Protein AF-W5N1C6-F1 (afdb_monomer_lite)

Secondary structure (DSSP, 8-state):
--GGGGS-HHHHHHHHHHHHHHHHT-S-THHHHHHHHHTTSS-TTHHHHHHT-SSHHHHHHHHHHHHHHH-GGGHHHHHHHHTSHHHHHH-HHHHHHHHHHHHTTSPP-------------------------------------------------

pLDDT: mean 75.86, std 24.25, range [32.16, 97.06]

Foldseek 3Di:
DPPLVVDDLVLLLVLLVVCLLVQLVFPCCLVLVVLCCVLVLADPCLSVQLVPDPRNSVSSSVRSVCSCVPPSVSSSVSLVSCPPPVNCVRTVSSVVSVCVSNVVPDDDPPPDDDDDDDDDDDDDDDDDDDDDDDDDDDDDDDDDDDDDDDDDDDDDD

InterPro domains:
  IPR004865 HSR domain [PF03172] (9-100)
  IPR043563 Nuclear body protein Sp110/Sp140/Sp140L-like [PTHR46386] (3-139)

Sequence (157 aa):
MDTLSQRSEQELRSFFRRKRTELSCLREPERLLNQLRDLDVIAEDQPEKVIQAKNKERALYQLLQQLEEKTPHKIRDFWECAFKEHILEIYPEVKSLKEELFASTAPAPRKLPETEEKVEEFKSKEQPGPSIKMKAPQKEKKNPRKQAGGTVHQISP

Organism: Lepisosteus oculatus (NCBI:txid7918)

Structure (mmCIF, N/CA/C/O backbone):
data_AF-W5N1C6-F1
#
_entry.id   AF-W5N1C6-F1
#
loop_
_atom_site.group_PDB
_atom_site.id
_atom_site.type_symbol
_atom_site.label_atom_id
_atom_site.label_alt_id
_atom_site.label_comp_id
_atom_site.label_asym_id
_atom_site.label_entity_id
_atom_site.label_seq_id
_atom_site.pdbx_PDB_ins_code
_atom_site.Cartn_x
_atom_site.Cartn_y
_atom_site.Cartn_z
_atom_site.occupancy
_atom_site.B_iso_or_equiv
_atom_site.auth_seq_id
_atom_site.auth_comp_id
_atom_site.auth_asym_id
_atom_site.auth_atom_id
_atom_site.pdbx_PDB_model_num
ATOM 1 N N . MET A 1 1 ? 4.426 -11.726 -17.097 1.00 44.12 1 MET A N 1
ATOM 2 C CA . MET A 1 1 ? 5.721 -11.490 -16.431 1.00 44.12 1 MET A CA 1
ATOM 3 C C . MET A 1 1 ? 5.482 -10.515 -15.305 1.00 44.12 1 MET A C 1
ATOM 5 O O . MET A 1 1 ? 4.956 -9.437 -15.564 1.00 44.12 1 MET A O 1
ATOM 9 N N . ASP A 1 2 ? 5.828 -10.905 -14.088 1.00 65.50 2 ASP A N 1
ATOM 10 C CA . ASP A 1 2 ? 5.726 -10.075 -12.893 1.00 65.50 2 ASP A CA 1
ATOM 11 C C . ASP A 1 2 ? 6.728 -8.922 -12.991 1.00 65.50 2 ASP A C 1
ATOM 13 O O . ASP A 1 2 ? 7.912 -9.050 -12.685 1.00 65.50 2 ASP A O 1
ATOM 17 N N . THR A 1 3 ? 6.270 -7.775 -13.500 1.00 80.12 3 THR A N 1
ATOM 18 C CA . THR A 1 3 ? 7.131 -6.603 -13.721 1.00 80.12 3 THR A CA 1
ATOM 19 C C . THR A 1 3 ? 7.744 -6.102 -12.413 1.00 80.12 3 THR A C 1
ATOM 21 O O . THR A 1 3 ? 8.849 -5.569 -12.414 1.00 80.12 3 THR A O 1
ATOM 24 N N . LEU A 1 4 ? 7.083 -6.345 -11.276 1.00 87.06 4 LEU A N 1
ATOM 25 C CA . LEU A 1 4 ? 7.575 -6.002 -9.941 1.00 87.06 4 LEU A CA 1
ATOM 26 C C . LEU A 1 4 ? 8.858 -6.740 -9.541 1.00 87.06 4 LEU A C 1
ATOM 28 O O . LEU A 1 4 ? 9.652 -6.176 -8.789 1.00 87.06 4 LEU A O 1
ATOM 32 N N . SER A 1 5 ? 9.126 -7.932 -10.086 1.00 85.31 5 SER A N 1
ATOM 33 C CA . SER A 1 5 ? 10.375 -8.665 -9.824 1.00 85.31 5 SER A CA 1
ATOM 34 C C . SER A 1 5 ? 11.617 -7.940 -10.358 1.00 85.31 5 SER A C 1
ATOM 36 O O . SER A 1 5 ? 12.729 -8.234 -9.929 1.00 85.31 5 SER A O 1
ATOM 38 N N . GLN A 1 6 ? 11.441 -6.968 -11.261 1.00 88.06 6 GLN A N 1
ATOM 39 C CA . GLN A 1 6 ? 12.522 -6.137 -11.802 1.00 88.06 6 GLN A CA 1
ATOM 40 C C . GLN A 1 6 ? 12.941 -5.002 -10.852 1.00 88.06 6 GLN A C 1
ATOM 42 O O . GLN A 1 6 ? 13.906 -4.299 -11.138 1.00 88.06 6 GLN A O 1
ATOM 47 N N . ARG A 1 7 ? 12.220 -4.792 -9.740 1.00 89.38 7 ARG A N 1
ATOM 48 C CA . ARG A 1 7 ? 12.484 -3.720 -8.772 1.00 89.38 7 ARG A CA 1
ATOM 49 C C . ARG A 1 7 ? 12.981 -4.276 -7.445 1.00 89.38 7 ARG A C 1
ATOM 51 O O . ARG A 1 7 ? 12.423 -5.229 -6.892 1.00 89.38 7 ARG A O 1
ATOM 58 N N . SER A 1 8 ? 14.013 -3.636 -6.902 1.00 92.38 8 SER A N 1
ATOM 59 C CA . SER A 1 8 ? 14.496 -3.939 -5.556 1.00 92.38 8 SER A CA 1
ATOM 60 C C . SER A 1 8 ? 13.493 -3.490 -4.489 1.00 92.38 8 SER A C 1
ATOM 62 O O . SER A 1 8 ? 12.747 -2.526 -4.669 1.00 92.38 8 SER A O 1
ATOM 64 N N . GLU A 1 9 ? 13.519 -4.148 -3.329 1.00 92.69 9 GLU A N 1
ATOM 65 C CA . GLU A 1 9 ? 12.710 -3.761 -2.163 1.00 92.69 9 GLU A CA 1
ATOM 66 C C . GLU A 1 9 ? 12.913 -2.287 -1.783 1.00 92.69 9 GLU A C 1
ATOM 68 O O . GLU A 1 9 ? 11.968 -1.566 -1.464 1.00 92.69 9 GLU A O 1
ATOM 73 N N . GLN A 1 10 ? 14.154 -1.799 -1.857 1.00 93.25 10 GLN A N 1
ATOM 74 C CA . GLN A 1 10 ? 14.476 -0.413 -1.529 1.00 93.25 10 GLN A CA 1
ATOM 75 C C . GLN A 1 10 ? 13.862 0.579 -2.524 1.00 93.25 10 GLN A C 1
ATOM 77 O O . GLN A 1 10 ? 13.373 1.633 -2.105 1.00 93.25 10 GLN A O 1
ATOM 82 N N . GLU A 1 11 ? 13.863 0.262 -3.821 1.00 93.25 11 GLU A N 1
ATOM 83 C CA . GLU A 1 11 ? 13.196 1.082 -4.837 1.00 93.25 11 GLU A CA 1
ATOM 84 C C . GLU A 1 11 ? 11.687 1.124 -4.607 1.00 93.25 11 GLU A C 1
ATOM 86 O O . GLU A 1 11 ? 11.108 2.211 -4.605 1.00 93.25 11 GLU A O 1
ATOM 91 N N . LEU A 1 12 ? 11.064 -0.030 -4.345 1.00 95.00 12 LEU A N 1
ATOM 92 C CA . LEU A 1 12 ? 9.626 -0.136 -4.083 1.00 95.00 12 LEU A CA 1
ATOM 93 C C . LEU A 1 12 ? 9.213 0.668 -2.848 1.00 95.00 12 LEU A C 1
ATOM 95 O O . LEU A 1 12 ? 8.233 1.413 -2.895 1.00 95.00 12 LEU A O 1
ATOM 99 N N . ARG A 1 13 ? 9.993 0.586 -1.765 1.00 95.56 13 ARG A N 1
ATOM 100 C CA . ARG A 1 13 ? 9.785 1.384 -0.546 1.00 95.56 13 ARG A CA 1
ATOM 101 C C . ARG A 1 13 ? 9.971 2.875 -0.791 1.00 95.56 13 ARG A C 1
ATOM 103 O O . ARG A 1 13 ? 9.142 3.682 -0.379 1.00 95.56 13 ARG A O 1
ATOM 110 N N . SER A 1 14 ? 11.031 3.253 -1.499 1.00 95.00 14 SER A N 1
ATOM 111 C CA . SER A 1 14 ? 11.305 4.660 -1.810 1.00 95.00 14 SER A CA 1
ATOM 112 C C . SER A 1 14 ? 10.231 5.257 -2.719 1.00 95.00 14 SER A C 1
ATOM 114 O O . SER A 1 14 ? 9.862 6.420 -2.562 1.00 95.00 14 SER A O 1
ATOM 116 N N . PHE A 1 15 ? 9.718 4.477 -3.671 1.00 95.75 15 PHE A N 1
ATOM 117 C CA . PHE A 1 15 ? 8.603 4.875 -4.521 1.00 95.75 15 PHE A CA 1
ATOM 118 C C . PHE A 1 15 ? 7.306 5.002 -3.717 1.00 95.75 15 PHE A C 1
ATOM 120 O O . PHE A 1 15 ? 6.663 6.045 -3.789 1.00 95.75 15 PHE A O 1
ATOM 127 N N . PHE A 1 16 ? 6.991 4.024 -2.864 1.00 96.62 16 PHE A N 1
ATOM 128 C CA . PHE A 1 16 ? 5.839 4.072 -1.958 1.00 96.62 16 PHE A CA 1
ATOM 129 C C . PHE A 1 16 ? 5.832 5.334 -1.103 1.00 96.62 16 PHE A C 1
ATOM 131 O O . PHE A 1 16 ? 4.851 6.074 -1.104 1.00 96.62 16 PHE A O 1
ATOM 138 N N . ARG A 1 17 ? 6.959 5.657 -0.462 1.00 95.62 17 ARG A N 1
ATOM 139 C CA . ARG A 1 17 ? 7.080 6.871 0.350 1.00 95.62 17 ARG A CA 1
ATOM 140 C C . ARG A 1 17 ? 6.821 8.143 -0.455 1.00 95.62 17 ARG A C 1
ATOM 142 O O . ARG A 1 17 ? 6.124 9.034 0.022 1.00 95.62 17 ARG A O 1
ATOM 149 N N . ARG A 1 18 ? 7.380 8.237 -1.669 1.00 95.50 18 ARG A N 1
ATOM 150 C CA . ARG A 1 18 ? 7.190 9.396 -2.563 1.00 95.50 18 ARG A CA 1
ATOM 151 C C . ARG A 1 18 ? 5.737 9.550 -3.005 1.00 95.50 18 ARG A C 1
ATOM 153 O O . ARG A 1 18 ? 5.260 10.671 -3.112 1.00 95.50 18 ARG A O 1
ATOM 160 N N . LYS A 1 19 ? 5.050 8.432 -3.238 1.00 95.69 19 LYS A N 1
ATOM 161 C CA . LYS A 1 19 ? 3.689 8.383 -3.783 1.00 95.69 19 LYS A CA 1
ATOM 162 C C . LYS A 1 19 ? 2.594 8.287 -2.729 1.00 95.69 19 LYS A C 1
ATOM 164 O O . LYS A 1 19 ? 1.418 8.278 -3.070 1.00 95.69 19 LYS A O 1
ATOM 169 N N . ARG A 1 20 ? 2.954 8.276 -1.446 1.00 94.62 20 ARG A N 1
ATOM 170 C CA . ARG A 1 20 ? 2.015 8.123 -0.331 1.00 94.62 20 ARG A CA 1
ATOM 171 C C . ARG A 1 20 ? 0.903 9.172 -0.323 1.00 94.62 20 ARG A C 1
ATOM 173 O O . ARG A 1 20 ? -0.242 8.829 -0.056 1.00 94.62 20 ARG A O 1
ATOM 180 N N . THR A 1 21 ? 1.223 10.429 -0.631 1.00 94.06 21 THR A N 1
ATOM 181 C CA . THR A 1 21 ? 0.216 11.499 -0.718 1.00 94.06 21 THR A CA 1
ATOM 182 C C . THR A 1 21 ? -0.747 11.260 -1.880 1.00 94.06 21 THR A C 1
ATOM 184 O O . THR A 1 21 ? -1.955 11.322 -1.686 1.00 94.06 21 THR A O 1
ATOM 187 N N . GLU A 1 22 ? -0.233 10.904 -3.059 1.00 94.88 22 GLU A N 1
ATOM 188 C CA . GLU A 1 22 ? -1.061 10.582 -4.232 1.00 94.88 22 GLU A CA 1
ATOM 189 C C . GLU A 1 22 ? -1.988 9.389 -3.942 1.00 94.88 22 GLU A C 1
ATOM 191 O O . GLU A 1 22 ? -3.185 9.456 -4.205 1.00 94.88 22 GLU A O 1
ATOM 196 N N . LEU A 1 23 ? -1.466 8.343 -3.291 1.00 95.00 23 LEU A N 1
ATOM 197 C CA . LEU A 1 23 ? -2.241 7.184 -2.837 1.00 95.00 23 LEU A CA 1
ATOM 198 C C . LEU A 1 23 ? -3.292 7.535 -1.773 1.00 95.00 23 LEU A C 1
ATOM 200 O O . LEU A 1 23 ? -4.307 6.855 -1.671 1.00 95.00 23 LEU A O 1
ATOM 204 N N . SER A 1 24 ? -3.075 8.572 -0.962 1.00 95.12 24 SER A N 1
ATOM 205 C CA . SER A 1 24 ? -4.055 8.971 0.053 1.00 95.12 24 SER A CA 1
ATOM 206 C C . SER A 1 24 ? -5.281 9.677 -0.527 1.00 95.12 24 SER A C 1
ATOM 208 O O . SER A 1 24 ? -6.355 9.610 0.066 1.00 95.12 24 SER A O 1
ATOM 210 N N . CYS A 1 25 ? -5.146 10.290 -1.705 1.00 93.50 25 CYS A N 1
ATOM 211 C CA . CYS A 1 25 ? -6.213 11.036 -2.375 1.00 93.50 25 CYS A CA 1
ATOM 212 C C . CYS A 1 25 ? -7.172 10.153 -3.198 1.00 93.50 25 CYS A C 1
ATOM 214 O O . CYS A 1 25 ? -8.017 10.685 -3.920 1.00 93.50 25 CYS A O 1
ATOM 216 N N . LEU A 1 26 ? -7.059 8.821 -3.110 1.00 93.00 26 LEU A N 1
ATOM 217 C CA . LEU A 1 26 ? -7.954 7.890 -3.801 1.00 93.00 26 LEU A CA 1
ATOM 218 C C . LEU A 1 26 ? -9.414 8.170 -3.426 1.00 93.00 26 LEU A C 1
ATOM 220 O O . LEU A 1 26 ? -9.780 8.153 -2.250 1.00 93.00 26 LEU A O 1
ATOM 224 N N . ARG A 1 27 ? -10.257 8.417 -4.439 1.00 85.31 27 ARG A N 1
ATOM 225 C CA . ARG A 1 27 ? -11.641 8.884 -4.244 1.00 85.31 27 ARG A CA 1
ATOM 226 C C . ARG A 1 27 ? -12.539 7.847 -3.549 1.00 85.31 27 ARG A C 1
ATOM 228 O O . ARG A 1 27 ? -13.499 8.241 -2.894 1.00 85.31 27 ARG A O 1
ATOM 235 N N . GLU A 1 28 ? -12.188 6.564 -3.620 1.00 89.25 28 GLU A N 1
ATOM 236 C CA . GLU A 1 28 ? -12.886 5.444 -2.969 1.00 89.25 28 GLU A CA 1
ATOM 237 C C . GLU A 1 28 ? -11.884 4.325 -2.631 1.00 89.25 28 GLU A C 1
ATOM 239 O O . GLU A 1 28 ? -11.733 3.389 -3.412 1.00 89.25 28 GLU A O 1
ATOM 244 N N . PRO A 1 29 ? -11.127 4.389 -1.522 1.00 92.81 29 PRO A N 1
ATOM 245 C CA . PRO A 1 29 ? -10.052 3.432 -1.250 1.00 92.81 29 PRO A CA 1
ATOM 246 C C . PRO A 1 29 ? -10.540 2.046 -0.799 1.00 92.81 29 PRO A C 1
ATOM 248 O O . PRO A 1 29 ? -9.725 1.154 -0.580 1.00 92.81 29 PRO A O 1
ATOM 251 N N . GLU A 1 30 ? -11.849 1.840 -0.647 1.00 93.88 30 GLU A N 1
ATOM 252 C CA . GLU A 1 30 ? -12.449 0.658 -0.025 1.00 93.88 30 GLU A CA 1
ATOM 253 C C . GLU A 1 30 ? -12.049 -0.648 -0.710 1.00 93.88 30 GLU A C 1
ATOM 255 O O . GLU A 1 30 ? -11.703 -1.616 -0.035 1.00 93.88 30 GLU A O 1
ATOM 260 N N . ARG A 1 31 ? -12.058 -0.691 -2.048 1.00 93.62 31 ARG A N 1
ATOM 261 C CA . ARG A 1 31 ? -11.716 -1.921 -2.781 1.00 93.62 31 ARG A CA 1
ATOM 262 C C . ARG A 1 31 ? -10.239 -2.260 -2.636 1.00 93.62 31 ARG A C 1
ATOM 264 O O . ARG A 1 31 ? -9.911 -3.420 -2.406 1.00 93.62 31 ARG A O 1
ATOM 271 N N . LEU A 1 32 ? -9.367 -1.252 -2.711 1.00 94.94 32 LEU A N 1
ATOM 272 C CA . LEU A 1 32 ? -7.940 -1.437 -2.467 1.00 94.94 32 LEU A CA 1
ATOM 273 C C . LEU A 1 32 ? -7.691 -1.917 -1.030 1.00 94.94 32 LEU A C 1
ATOM 275 O O . LEU A 1 32 ? -6.972 -2.888 -0.833 1.00 94.94 32 LEU A O 1
ATOM 279 N N . LEU A 1 33 ? -8.317 -1.286 -0.033 1.00 96.06 33 LEU A N 1
ATOM 280 C CA . LEU A 1 33 ? -8.161 -1.648 1.379 1.00 96.06 33 LEU A CA 1
ATOM 281 C C . LEU A 1 33 ? -8.659 -3.061 1.681 1.00 96.06 33 LEU A C 1
ATOM 283 O O . LEU A 1 33 ? -7.9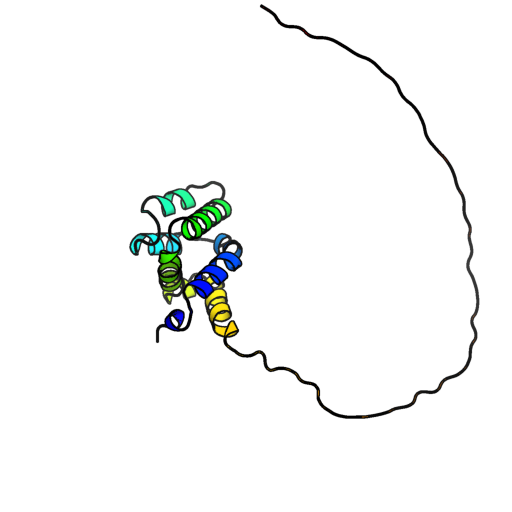60 -3.818 2.348 1.00 96.06 33 LEU A O 1
ATOM 287 N N . ASN A 1 34 ? -9.827 -3.437 1.163 1.00 94.69 34 ASN A N 1
ATOM 288 C CA . ASN A 1 34 ? -10.351 -4.789 1.334 1.00 94.69 34 ASN A CA 1
ATOM 289 C C . ASN A 1 34 ? -9.407 -5.822 0.720 1.00 94.69 34 ASN A C 1
ATOM 291 O O . ASN A 1 34 ? -9.118 -6.827 1.351 1.00 94.69 34 ASN A O 1
ATOM 295 N N . GLN A 1 35 ? -8.838 -5.542 -0.451 1.00 94.19 35 GLN A N 1
ATOM 296 C CA . GLN A 1 35 ? -7.885 -6.463 -1.055 1.00 94.19 35 GLN A CA 1
ATOM 297 C C . GLN A 1 35 ? -6.560 -6.549 -0.288 1.00 94.19 35 GLN A C 1
ATOM 299 O O . GLN A 1 35 ? -5.988 -7.630 -0.173 1.00 94.19 35 GLN A O 1
ATOM 304 N N . LEU A 1 36 ? -6.066 -5.429 0.247 1.00 95.50 36 LEU A N 1
ATOM 305 C CA . LEU A 1 36 ? -4.880 -5.427 1.106 1.00 95.50 36 LEU A CA 1
ATOM 306 C C . LEU A 1 36 ? -5.123 -6.240 2.381 1.00 95.50 36 LEU A C 1
ATOM 308 O O . LEU A 1 36 ? -4.217 -6.925 2.848 1.00 95.50 36 LEU A O 1
ATOM 312 N N . ARG A 1 37 ? -6.338 -6.185 2.931 1.00 95.75 37 ARG A N 1
ATOM 313 C CA . ARG A 1 37 ? -6.754 -7.026 4.055 1.00 95.75 37 ARG A CA 1
ATOM 314 C C . ARG A 1 37 ? -6.802 -8.501 3.659 1.00 95.75 37 ARG A C 1
ATOM 316 O O . ARG A 1 37 ? -6.224 -9.320 4.356 1.00 95.75 37 ARG A O 1
ATOM 323 N N . ASP A 1 38 ? -7.449 -8.831 2.544 1.00 94.75 38 ASP A N 1
ATOM 324 C CA . ASP A 1 38 ? -7.642 -10.219 2.094 1.00 94.75 38 ASP A CA 1
ATOM 325 C C . ASP A 1 38 ? -6.315 -10.937 1.758 1.00 94.75 38 ASP A C 1
ATOM 327 O O . ASP A 1 38 ? -6.285 -12.157 1.630 1.00 94.75 38 ASP A O 1
ATOM 331 N N . LEU A 1 39 ? -5.220 -10.183 1.604 1.00 91.62 39 LEU A N 1
ATOM 332 C CA . LEU A 1 39 ? -3.860 -10.681 1.368 1.00 91.62 39 LEU A CA 1
ATOM 333 C C . LEU A 1 39 ? -2.928 -10.505 2.584 1.00 91.62 39 LEU A C 1
ATOM 335 O O . LEU A 1 39 ? -1.706 -10.583 2.433 1.00 91.62 39 LEU A O 1
ATOM 339 N N . ASP A 1 40 ? -3.472 -10.215 3.770 1.00 92.69 40 ASP A N 1
ATOM 340 C CA . ASP A 1 40 ? -2.707 -10.014 5.011 1.00 92.69 40 ASP A CA 1
ATOM 341 C C . ASP A 1 40 ? -1.596 -8.945 4.882 1.00 92.69 40 ASP A C 1
ATOM 343 O O . ASP A 1 40 ? -0.500 -9.062 5.444 1.00 92.69 40 ASP A O 1
ATOM 347 N N . VAL A 1 41 ? -1.841 -7.891 4.094 1.00 95.44 41 VAL A N 1
ATOM 348 C CA . VAL A 1 41 ? -0.936 -6.732 3.971 1.00 95.44 41 VAL A CA 1
ATOM 349 C C . VAL A 1 41 ? -1.203 -5.723 5.086 1.00 95.44 41 VAL A C 1
ATOM 351 O O . VAL A 1 41 ? -0.272 -5.124 5.626 1.00 95.44 41 VAL A O 1
ATOM 354 N N . ILE A 1 42 ? -2.473 -5.554 5.454 1.00 95.25 42 ILE A N 1
ATOM 355 C CA . ILE A 1 42 ? -2.929 -4.724 6.575 1.00 95.25 42 ILE A CA 1
ATOM 356 C C . ILE A 1 42 ? -3.783 -5.556 7.531 1.00 95.25 42 ILE A C 1
ATOM 358 O O . ILE A 1 42 ? -4.355 -6.567 7.136 1.00 95.25 42 ILE A O 1
ATOM 362 N N . ALA A 1 43 ? -3.884 -5.118 8.788 1.00 93.69 43 ALA A N 1
ATOM 363 C CA . ALA A 1 43 ? -4.704 -5.804 9.783 1.00 93.69 43 ALA A CA 1
ATOM 364 C C . ALA A 1 43 ? -6.210 -5.704 9.469 1.00 93.69 43 ALA A C 1
ATOM 366 O O . ALA A 1 43 ? -6.665 -4.741 8.847 1.00 93.69 43 ALA A O 1
ATOM 367 N N . GLU A 1 44 ? -6.971 -6.696 9.938 1.00 93.62 44 GLU A N 1
ATOM 368 C CA . GLU A 1 44 ? -8.397 -6.897 9.637 1.00 93.62 44 GLU A CA 1
ATOM 369 C C . GLU A 1 44 ? -9.277 -5.675 9.939 1.00 93.62 44 GLU A C 1
ATOM 371 O O . GLU A 1 44 ? -10.204 -5.365 9.193 1.00 93.62 44 GLU A O 1
ATOM 376 N N . ASP A 1 45 ? -8.934 -4.935 10.991 1.00 93.62 45 ASP A N 1
ATOM 377 C CA . ASP A 1 45 ? -9.666 -3.772 11.485 1.00 93.62 45 ASP A CA 1
ATOM 378 C C . ASP A 1 45 ? -9.337 -2.462 10.741 1.00 93.62 45 ASP A C 1
ATOM 380 O O . ASP A 1 45 ? -10.025 -1.452 10.907 1.00 93.62 45 ASP A O 1
ATOM 384 N N . GLN A 1 46 ? -8.273 -2.438 9.932 1.00 94.00 46 GLN A N 1
ATOM 385 C CA . GLN A 1 46 ? -7.788 -1.209 9.295 1.00 94.00 46 GLN A CA 1
ATOM 386 C C . GLN A 1 46 ? -8.721 -0.652 8.212 1.00 94.00 46 GLN A C 1
ATOM 388 O O . GLN A 1 46 ? -8.933 0.565 8.214 1.00 94.00 46 GLN A O 1
ATOM 393 N N . PRO A 1 47 ? -9.307 -1.464 7.304 1.00 93.94 47 PRO A N 1
ATOM 394 C CA . PRO A 1 47 ? -10.229 -0.943 6.298 1.00 93.94 47 PRO A CA 1
ATOM 395 C C . PRO A 1 47 ? -11.408 -0.206 6.933 1.00 93.94 47 PRO A C 1
ATOM 397 O O . PRO A 1 47 ? -11.697 0.930 6.563 1.00 93.94 47 PRO A O 1
ATOM 400 N N . GLU A 1 48 ? -12.037 -0.808 7.944 1.00 94.62 48 GLU A N 1
ATOM 401 C CA . GLU A 1 48 ? -13.196 -0.226 8.621 1.00 94.62 48 GLU A CA 1
ATOM 402 C C . GLU A 1 48 ? -12.842 1.098 9.313 1.00 94.62 48 GLU A C 1
ATOM 404 O O . GLU A 1 48 ? -13.571 2.083 9.175 1.00 94.62 48 GLU A O 1
ATOM 409 N N . LYS A 1 49 ? -11.669 1.171 9.958 1.00 95.00 49 LYS A N 1
ATOM 410 C CA . LYS A 1 49 ? -11.158 2.410 10.565 1.00 95.00 49 LYS A CA 1
ATOM 411 C C . LYS A 1 49 ? -10.996 3.546 9.559 1.00 95.00 49 LYS A C 1
ATOM 413 O O . LYS A 1 49 ? -11.336 4.685 9.879 1.00 95.00 49 LYS A O 1
ATOM 418 N N . VAL A 1 50 ? -10.485 3.264 8.358 1.00 95.06 50 VAL A N 1
ATOM 419 C CA . VAL A 1 50 ? -10.342 4.285 7.306 1.00 95.06 50 VAL A CA 1
ATOM 420 C C . VAL A 1 50 ? -11.708 4.686 6.751 1.00 95.06 50 VAL A C 1
ATOM 422 O O . VAL A 1 50 ? -11.963 5.874 6.562 1.00 95.06 50 VAL A O 1
ATOM 425 N N . ILE A 1 51 ? -12.606 3.722 6.539 1.00 92.44 51 ILE A N 1
ATOM 426 C CA . ILE A 1 51 ? -13.943 3.947 5.972 1.00 92.44 51 ILE A CA 1
ATOM 427 C C . ILE A 1 51 ? -14.817 4.804 6.891 1.00 92.44 51 ILE A C 1
ATOM 429 O O . ILE A 1 51 ? -15.516 5.697 6.411 1.00 92.44 51 ILE A O 1
ATOM 433 N N . GLN A 1 52 ? -14.763 4.557 8.202 1.00 94.62 52 GLN A N 1
ATOM 434 C CA . GLN A 1 52 ? -15.542 5.284 9.209 1.00 94.62 52 GLN A CA 1
ATOM 435 C C . GLN A 1 52 ? -14.930 6.641 9.592 1.00 94.62 52 GLN A C 1
ATOM 437 O O . GLN A 1 52 ? -15.558 7.435 10.299 1.00 94.62 52 GLN A O 1
ATOM 442 N N . ALA A 1 53 ? -13.706 6.940 9.148 1.00 94.31 53 ALA A N 1
ATOM 443 C CA . ALA A 1 53 ? -13.049 8.194 9.477 1.00 94.31 53 ALA A CA 1
ATOM 444 C C . ALA A 1 53 ? -13.749 9.393 8.819 1.00 94.31 53 ALA A C 1
ATOM 446 O O . ALA A 1 53 ? -14.046 9.399 7.626 1.00 94.31 53 ALA A O 1
ATOM 447 N N . LYS A 1 54 ? -13.908 10.484 9.583 1.00 93.94 54 LYS A N 1
ATOM 448 C CA . LYS A 1 54 ? -14.435 11.763 9.062 1.00 93.94 54 LYS A CA 1
ATOM 449 C C . LYS A 1 54 ? -13.598 12.326 7.910 1.00 93.94 54 LYS A C 1
ATOM 451 O O . LYS A 1 54 ? -14.128 13.005 7.041 1.00 93.94 54 LYS A O 1
ATOM 456 N N . ASN A 1 55 ? -12.288 12.079 7.935 1.00 94.31 55 ASN A N 1
ATOM 457 C CA . ASN A 1 55 ? -11.363 12.452 6.873 1.00 94.31 55 ASN A CA 1
ATOM 458 C C . ASN A 1 55 ? -10.648 11.186 6.384 1.00 94.31 55 ASN A C 1
ATOM 460 O O . ASN A 1 55 ? -9.636 10.778 6.960 1.00 94.31 55 ASN A O 1
ATOM 464 N N . LYS A 1 56 ? -11.219 10.565 5.344 1.00 93.00 56 LYS A N 1
ATOM 465 C CA . LYS A 1 56 ? -10.718 9.321 4.748 1.00 93.00 56 LYS A CA 1
ATOM 466 C C . LYS A 1 56 ? -9.304 9.474 4.189 1.00 93.00 56 LYS A C 1
ATOM 468 O O . LYS A 1 56 ? -8.477 8.610 4.441 1.00 93.00 56 LYS A O 1
ATOM 473 N N . GLU A 1 57 ? -9.007 10.585 3.511 1.00 94.75 57 GLU A N 1
ATOM 474 C CA . GLU A 1 57 ? -7.675 10.864 2.949 1.00 94.75 57 GLU A CA 1
ATOM 475 C C . GLU A 1 57 ? -6.605 10.863 4.046 1.00 94.75 57 GLU A C 1
ATOM 477 O O . GLU A 1 57 ? -5.613 10.140 3.966 1.00 94.75 57 GLU A O 1
ATOM 482 N N . ARG A 1 58 ? -6.838 11.605 5.135 1.00 95.81 58 ARG A N 1
ATOM 483 C CA . ARG A 1 58 ? -5.907 11.647 6.267 1.00 95.81 58 ARG A CA 1
ATOM 484 C C . ARG A 1 58 ? -5.757 10.279 6.932 1.00 95.81 58 ARG A C 1
ATOM 486 O O . ARG A 1 58 ? -4.642 9.912 7.296 1.00 95.81 58 ARG A O 1
ATOM 493 N N . ALA A 1 59 ? -6.853 9.542 7.108 1.00 96.31 59 ALA A N 1
ATOM 494 C CA . ALA A 1 59 ? -6.816 8.208 7.703 1.00 96.31 59 ALA A CA 1
ATOM 495 C C . ALA A 1 59 ? -6.046 7.214 6.820 1.00 96.31 59 ALA A C 1
ATOM 497 O O . ALA A 1 59 ? -5.198 6.476 7.320 1.00 96.31 59 ALA A O 1
ATOM 498 N N . LEU A 1 60 ? -6.271 7.250 5.506 1.00 96.81 60 LEU A N 1
ATOM 499 C CA . LEU A 1 60 ? -5.546 6.438 4.537 1.00 96.81 60 LEU A CA 1
ATOM 500 C C . LEU A 1 60 ? -4.059 6.795 4.515 1.00 96.81 60 LEU A C 1
ATOM 502 O O . LEU A 1 60 ? -3.221 5.904 4.587 1.00 96.81 60 LEU A O 1
ATOM 506 N N . TYR A 1 61 ? -3.715 8.085 4.500 1.00 97.06 61 TYR A N 1
ATOM 507 C CA . TYR A 1 61 ? -2.323 8.530 4.583 1.00 97.06 61 TYR A CA 1
ATOM 508 C C . TYR A 1 61 ? -1.620 7.970 5.828 1.00 97.06 61 TYR A C 1
ATOM 510 O O . TYR A 1 61 ? -0.499 7.468 5.739 1.00 97.06 61 TYR A O 1
ATOM 518 N N . GLN A 1 62 ? -2.285 8.024 6.987 1.00 96.75 62 GLN A N 1
ATOM 519 C CA . GLN A 1 62 ? -1.754 7.485 8.240 1.00 96.75 62 GLN A CA 1
ATOM 520 C C . GLN A 1 62 ? -1.591 5.963 8.194 1.00 96.75 62 GLN A C 1
ATOM 522 O O . GLN A 1 62 ? -0.565 5.460 8.646 1.00 96.75 62 GLN A O 1
ATOM 527 N N . LEU A 1 63 ? -2.554 5.235 7.624 1.00 96.81 63 LEU A N 1
ATOM 528 C CA . LEU A 1 63 ? -2.446 3.790 7.423 1.00 96.81 63 LEU A CA 1
ATOM 529 C C . LEU A 1 63 ? -1.253 3.441 6.525 1.00 96.81 63 LEU A C 1
ATOM 531 O O . LEU A 1 63 ? -0.445 2.587 6.880 1.00 96.81 63 LEU A O 1
ATOM 535 N N . LEU A 1 64 ? -1.103 4.135 5.393 1.00 96.81 64 LEU A N 1
ATOM 536 C CA . LEU A 1 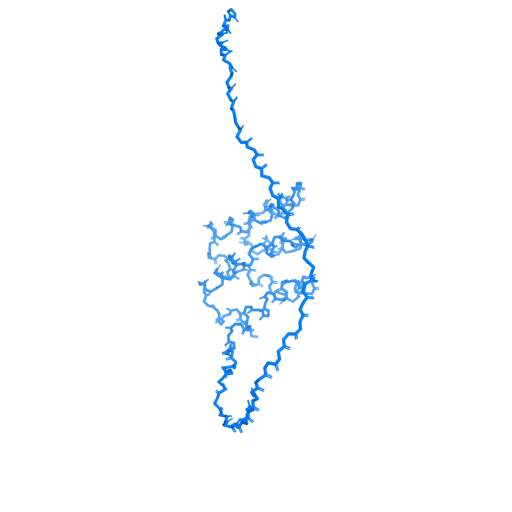64 ? 0.017 3.935 4.471 1.00 96.81 64 LEU A CA 1
ATOM 537 C C . LEU A 1 64 ? 1.359 4.251 5.146 1.00 96.81 64 LEU A C 1
ATOM 539 O O . LEU A 1 64 ? 2.332 3.526 4.960 1.00 96.81 64 LEU A O 1
ATOM 543 N N . GLN A 1 65 ? 1.420 5.299 5.970 1.00 96.56 65 GLN A N 1
ATOM 544 C CA . GLN A 1 65 ? 2.610 5.609 6.763 1.00 96.56 65 GLN A CA 1
ATOM 545 C C . GLN A 1 65 ? 2.932 4.487 7.761 1.00 96.56 65 GLN A C 1
ATOM 547 O O . GLN A 1 65 ? 4.079 4.055 7.848 1.00 96.56 65 GLN A O 1
ATOM 552 N N . GLN A 1 66 ? 1.930 3.978 8.480 1.00 95.50 66 GLN A N 1
ATOM 553 C CA . GLN A 1 66 ? 2.120 2.875 9.424 1.00 95.50 66 GLN A CA 1
ATOM 554 C C . GLN A 1 66 ? 2.565 1.585 8.734 1.00 95.50 66 GLN A C 1
ATOM 556 O O . GLN A 1 66 ? 3.386 0.865 9.298 1.00 95.50 66 GLN A O 1
ATOM 561 N N . LEU A 1 67 ? 2.059 1.304 7.531 1.00 95.19 67 LEU A N 1
ATOM 562 C CA . LEU A 1 67 ? 2.486 0.170 6.714 1.00 95.19 67 LEU A CA 1
ATOM 563 C C . LEU A 1 67 ? 3.986 0.265 6.385 1.00 95.19 67 LEU A C 1
ATOM 565 O O . LEU A 1 67 ? 4.728 -0.694 6.578 1.00 95.19 67 LEU A O 1
ATOM 569 N N . GLU A 1 68 ? 4.457 1.441 5.961 1.00 94.38 68 GLU A N 1
ATOM 570 C CA . GLU A 1 68 ? 5.877 1.680 5.666 1.00 94.38 68 GLU A CA 1
ATOM 571 C C . GLU A 1 68 ? 6.779 1.527 6.904 1.00 94.38 68 GLU A C 1
ATOM 573 O O . GLU A 1 68 ? 7.882 0.982 6.804 1.00 94.38 68 GLU A O 1
ATOM 578 N N . GLU A 1 69 ? 6.323 2.018 8.058 1.00 94.25 69 GLU A N 1
ATOM 579 C CA . GLU A 1 69 ? 7.098 2.050 9.303 1.00 94.25 69 GLU A CA 1
ATOM 580 C C . GLU A 1 69 ? 7.126 0.694 10.022 1.00 94.25 69 GLU A C 1
ATOM 582 O O . GLU A 1 69 ? 8.183 0.263 10.483 1.00 94.25 69 GLU A O 1
ATOM 587 N N . LYS A 1 70 ? 5.976 0.014 10.129 1.00 93.25 70 LYS A N 1
ATOM 588 C CA . LYS A 1 70 ? 5.828 -1.217 10.924 1.00 93.25 70 LYS A CA 1
ATOM 589 C C . LYS A 1 70 ? 6.111 -2.477 10.124 1.00 93.25 70 LYS A C 1
ATOM 591 O O . LYS A 1 70 ? 6.694 -3.421 10.653 1.00 93.25 70 LYS A O 1
ATOM 596 N N . THR A 1 71 ? 5.697 -2.510 8.862 1.00 92.31 71 THR A N 1
ATOM 597 C CA . THR A 1 71 ? 5.787 -3.702 8.013 1.00 92.31 71 THR A CA 1
ATOM 598 C C . THR A 1 71 ? 6.428 -3.368 6.666 1.00 92.31 71 THR A C 1
ATOM 600 O O . THR A 1 71 ? 5.862 -3.640 5.609 1.00 92.31 71 THR A O 1
ATOM 603 N N . PRO A 1 72 ? 7.674 -2.853 6.653 1.00 92.12 72 PRO A N 1
ATOM 604 C CA . PRO A 1 72 ? 8.354 -2.486 5.411 1.00 92.12 72 PRO A CA 1
ATOM 605 C C . PRO A 1 72 ? 8.543 -3.656 4.434 1.00 92.12 72 PRO A C 1
ATOM 607 O O . PRO A 1 72 ? 8.685 -3.429 3.237 1.00 92.12 72 PRO A O 1
ATOM 610 N N . HIS A 1 73 ? 8.546 -4.893 4.937 1.00 92.25 73 HIS A N 1
ATOM 611 C CA . HIS A 1 73 ? 8.626 -6.118 4.139 1.00 92.25 73 HIS A CA 1
ATOM 612 C C . HIS A 1 73 ? 7.331 -6.419 3.363 1.00 92.25 73 HIS A C 1
ATOM 614 O O . HIS A 1 73 ? 7.376 -7.141 2.378 1.00 92.25 73 HIS A O 1
ATOM 620 N N . LYS A 1 74 ? 6.192 -5.839 3.768 1.00 94.38 74 LYS A N 1
ATOM 621 C CA . LYS A 1 74 ? 4.891 -5.969 3.093 1.00 94.38 74 LYS A CA 1
ATOM 622 C C . LYS A 1 74 ? 4.693 -4.969 1.951 1.00 94.38 74 LYS A C 1
ATOM 624 O O . LYS A 1 74 ? 3.660 -4.985 1.290 1.00 94.38 74 LYS A O 1
ATOM 629 N N . ILE A 1 75 ? 5.658 -4.084 1.698 1.00 95.75 75 ILE A N 1
ATOM 630 C CA . ILE A 1 75 ? 5.529 -3.064 0.649 1.00 95.75 75 ILE A CA 1
ATOM 631 C C . ILE A 1 75 ? 5.538 -3.683 -0.752 1.00 95.75 75 ILE A C 1
ATOM 633 O O . ILE A 1 75 ? 4.849 -3.179 -1.638 1.00 95.75 75 ILE A O 1
ATOM 637 N N . ARG A 1 76 ? 6.259 -4.790 -0.965 1.00 95.00 76 ARG A N 1
ATOM 638 C CA . ARG A 1 76 ? 6.139 -5.545 -2.216 1.00 95.00 76 ARG A CA 1
ATOM 639 C C . ARG A 1 76 ? 4.729 -6.108 -2.383 1.00 95.00 76 ARG A C 1
ATOM 641 O O . ARG A 1 76 ? 4.104 -5.808 -3.396 1.00 95.00 76 ARG A O 1
ATOM 648 N N . ASP A 1 77 ? 4.209 -6.807 -1.376 1.00 94.94 77 ASP A N 1
ATOM 649 C CA . ASP A 1 77 ? 2.847 -7.359 -1.385 1.00 94.94 77 ASP A CA 1
ATOM 650 C C . ASP A 1 77 ? 1.794 -6.262 -1.636 1.00 94.94 77 ASP A C 1
ATOM 652 O O . ASP A 1 77 ? 0.840 -6.457 -2.391 1.00 94.94 77 ASP A O 1
ATOM 656 N N . PHE A 1 78 ? 1.991 -5.066 -1.062 1.00 96.69 78 PHE A N 1
ATOM 657 C CA . PHE A 1 78 ? 1.155 -3.898 -1.347 1.00 96.69 78 PHE A CA 1
ATOM 658 C C . PHE A 1 78 ? 1.137 -3.570 -2.842 1.00 96.69 78 PHE A C 1
ATOM 660 O O . PHE A 1 78 ? 0.063 -3.390 -3.412 1.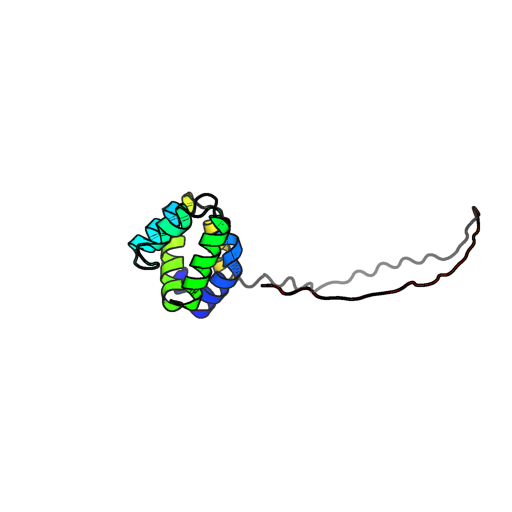00 96.69 78 PHE A O 1
ATOM 667 N N . TRP A 1 79 ? 2.302 -3.490 -3.489 1.00 96.00 79 TRP A N 1
ATOM 668 C CA . TRP A 1 79 ? 2.375 -3.174 -4.914 1.00 96.00 79 TRP A CA 1
ATOM 669 C C . TRP A 1 79 ? 1.827 -4.296 -5.790 1.00 96.00 79 TRP A C 1
ATOM 671 O O . TRP A 1 79 ? 1.143 -4.013 -6.771 1.00 96.00 79 TRP A O 1
ATOM 681 N N . GLU A 1 80 ? 2.066 -5.556 -5.428 1.00 93.75 80 GLU A N 1
ATOM 682 C CA . GLU A 1 80 ? 1.476 -6.712 -6.111 1.00 93.75 80 GLU A CA 1
ATOM 683 C C . GLU A 1 80 ? -0.051 -6.669 -6.047 1.00 93.75 80 GLU A C 1
ATOM 685 O O . GLU A 1 80 ? -0.728 -6.927 -7.04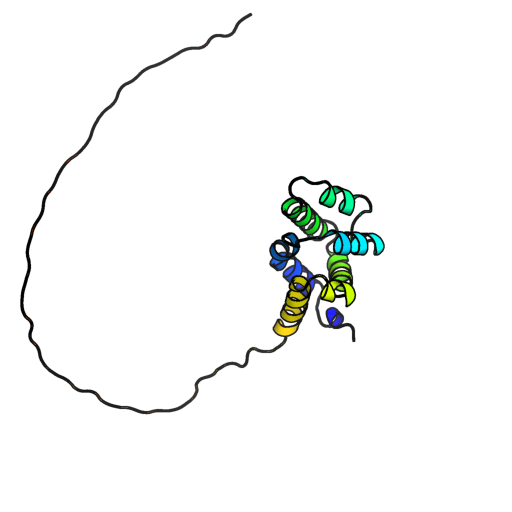1 1.00 93.75 80 GLU A O 1
ATOM 690 N N . CYS A 1 81 ? -0.600 -6.266 -4.901 1.00 93.56 81 CYS A N 1
ATOM 691 C CA . CYS A 1 81 ? -2.023 -6.043 -4.709 1.00 93.56 81 CYS A CA 1
ATOM 692 C C . CYS A 1 81 ? -2.539 -4.848 -5.529 1.00 93.56 81 CYS A C 1
ATOM 694 O O . CYS A 1 81 ? -3.513 -4.980 -6.274 1.00 93.56 81 CYS A O 1
ATOM 696 N N . ALA A 1 82 ? -1.885 -3.692 -5.418 1.00 93.94 82 ALA A N 1
ATOM 697 C CA . ALA A 1 82 ? -2.304 -2.451 -6.062 1.00 93.94 82 ALA A CA 1
ATOM 698 C C . ALA A 1 82 ? -2.214 -2.513 -7.598 1.00 93.94 82 ALA A C 1
ATOM 700 O O . ALA A 1 82 ? -2.964 -1.833 -8.291 1.00 93.94 82 ALA A O 1
ATOM 701 N N . PHE A 1 83 ? -1.314 -3.331 -8.148 1.00 94.12 83 PHE A N 1
ATOM 702 C CA . PHE A 1 83 ? -1.097 -3.442 -9.593 1.00 94.12 83 PHE A CA 1
ATOM 703 C C . PHE A 1 83 ? -1.810 -4.618 -10.262 1.00 94.12 83 PHE A C 1
ATOM 705 O O . PHE A 1 83 ? -1.538 -4.887 -11.443 1.00 94.12 83 PHE A O 1
ATOM 712 N N . LYS A 1 84 ? -2.732 -5.284 -9.552 1.00 92.12 84 LYS A N 1
ATOM 713 C CA . LYS A 1 84 ? -3.662 -6.238 -10.169 1.00 92.12 84 LYS A CA 1
ATOM 714 C C . LYS A 1 84 ? -4.588 -5.522 -11.145 1.00 92.12 84 LYS A C 1
ATOM 716 O O . LYS A 1 84 ? -5.005 -4.395 -10.899 1.00 92.12 84 LYS A O 1
ATOM 721 N N . GLU A 1 85 ? -4.909 -6.199 -12.241 1.00 92.31 85 GLU A N 1
ATOM 722 C CA . GLU A 1 85 ? -5.640 -5.632 -13.377 1.00 92.31 85 GLU A CA 1
ATOM 723 C C . GLU A 1 85 ? -6.929 -4.921 -12.960 1.00 92.31 85 GLU A C 1
ATOM 725 O O . GLU A 1 85 ? -7.079 -3.735 -13.234 1.00 92.31 85 GLU A O 1
ATOM 730 N N . HIS A 1 86 ? -7.779 -5.582 -12.177 1.00 91.38 86 HIS A N 1
ATOM 731 C CA . HIS A 1 86 ? -9.056 -5.014 -11.753 1.00 91.38 86 HIS A CA 1
ATOM 732 C C . HIS A 1 86 ? -8.900 -3.776 -10.858 1.00 91.38 86 HIS A C 1
ATOM 734 O O . HIS A 1 86 ? -9.729 -2.876 -10.918 1.00 91.38 86 HIS A O 1
ATOM 740 N N . ILE A 1 87 ? -7.832 -3.679 -10.054 1.00 93.81 87 ILE A N 1
ATOM 741 C CA . ILE A 1 87 ? -7.525 -2.456 -9.292 1.00 93.81 87 ILE A CA 1
ATOM 742 C C . ILE A 1 87 ? -7.119 -1.334 -10.249 1.00 93.81 87 ILE A C 1
ATOM 744 O O . ILE A 1 87 ? -7.592 -0.212 -10.106 1.00 93.81 87 ILE A O 1
ATOM 748 N N . LEU A 1 88 ? -6.294 -1.625 -11.256 1.00 94.25 88 LEU A N 1
ATOM 749 C CA . LEU A 1 88 ? -5.865 -0.630 -12.244 1.00 94.25 88 LEU A CA 1
ATOM 750 C C . LEU A 1 88 ? -7.011 -0.121 -13.128 1.00 94.25 88 LEU A C 1
ATOM 752 O O . LEU A 1 88 ? -6.955 1.015 -13.593 1.00 94.25 88 LEU A O 1
ATOM 756 N N . GLU A 1 89 ? -8.026 -0.950 -13.373 1.00 93.12 89 GLU A N 1
ATOM 757 C CA . GLU A 1 89 ? -9.243 -0.552 -14.089 1.00 93.12 89 GLU A CA 1
ATOM 758 C C . GLU A 1 89 ? -10.101 0.422 -13.276 1.00 93.12 89 GLU A C 1
ATOM 760 O O . GLU A 1 89 ? -10.692 1.342 -13.839 1.00 93.12 89 GLU A O 1
ATOM 765 N N . ILE A 1 90 ? -10.149 0.240 -11.954 1.00 92.88 90 ILE A N 1
ATOM 766 C CA . ILE A 1 90 ? -10.917 1.102 -11.047 1.00 92.88 90 ILE A CA 1
ATOM 767 C C . ILE A 1 90 ? -10.164 2.408 -10.767 1.00 92.88 90 ILE A C 1
ATOM 769 O O . ILE A 1 90 ? -10.778 3.473 -10.710 1.00 92.88 90 ILE A O 1
ATOM 773 N N . TYR A 1 91 ? -8.845 2.323 -10.585 1.00 94.44 91 TYR A N 1
ATOM 774 C CA . TYR A 1 91 ? -8.010 3.419 -10.105 1.00 94.44 91 TYR A CA 1
ATOM 775 C C . TYR A 1 91 ? -6.983 3.843 -11.167 1.00 94.44 91 TYR A C 1
ATOM 777 O O . TYR A 1 91 ? -5.839 3.358 -11.170 1.00 94.44 91 TYR A O 1
ATOM 785 N N . PRO A 1 92 ? -7.345 4.764 -12.081 1.00 92.50 92 PRO A N 1
ATOM 786 C CA . PRO A 1 92 ? -6.430 5.250 -13.111 1.00 92.50 92 PRO A CA 1
ATOM 787 C C . PRO A 1 92 ? -5.211 5.974 -12.522 1.00 92.50 92 PRO A C 1
ATOM 789 O O . PRO A 1 92 ? -4.147 6.003 -13.151 1.00 92.50 92 PRO A O 1
ATOM 792 N N . GLU A 1 93 ? -5.318 6.517 -11.304 1.00 92.88 93 GLU A N 1
ATOM 793 C CA . GLU A 1 93 ? -4.155 7.087 -10.627 1.00 92.88 93 GLU A CA 1
ATOM 794 C C . GLU A 1 93 ? -3.136 5.999 -10.259 1.00 92.88 93 GLU A C 1
ATOM 796 O O . GLU A 1 93 ? -1.947 6.168 -10.517 1.00 92.88 93 GLU A O 1
ATOM 801 N N . VAL A 1 94 ? -3.579 4.829 -9.786 1.00 94.38 94 VAL A N 1
ATOM 802 C CA . VAL A 1 94 ? -2.688 3.695 -9.479 1.00 94.38 94 VAL A CA 1
ATOM 803 C C . VAL A 1 94 ? -2.065 3.128 -10.757 1.00 94.38 94 VAL A C 1
ATOM 805 O O . VAL A 1 94 ? -0.893 2.743 -10.760 1.00 94.38 94 VAL A O 1
ATOM 808 N N . LYS A 1 95 ? -2.803 3.145 -11.873 1.00 94.06 95 LYS A N 1
ATOM 809 C CA . LYS A 1 95 ? -2.255 2.807 -13.195 1.00 94.06 95 LYS A CA 1
ATOM 810 C C . LYS A 1 95 ? -1.123 3.747 -13.602 1.00 94.06 95 LYS A C 1
ATOM 812 O O . LYS A 1 95 ? -0.060 3.266 -13.988 1.00 94.06 95 LYS A O 1
ATOM 817 N N . SER A 1 96 ? -1.311 5.053 -13.429 1.00 93.62 96 SER A N 1
ATOM 818 C CA . SER A 1 96 ? -0.263 6.051 -13.687 1.00 93.62 96 SER A CA 1
ATOM 819 C C . SER A 1 96 ? 0.975 5.806 -12.816 1.00 93.62 96 SER A C 1
ATOM 821 O O . SER A 1 96 ? 2.102 5.881 -13.302 1.00 93.62 96 SER A O 1
ATOM 823 N N . LEU A 1 97 ? 0.787 5.423 -11.546 1.00 93.94 97 LEU A N 1
ATOM 824 C CA . LEU A 1 97 ? 1.895 5.061 -10.654 1.00 93.94 97 LEU A CA 1
ATOM 825 C C . LEU A 1 97 ? 2.658 3.825 -11.139 1.00 93.94 97 LEU A C 1
ATOM 827 O O . LEU A 1 97 ? 3.887 3.798 -11.066 1.00 93.94 97 LEU A O 1
ATOM 831 N N . LYS A 1 98 ? 1.951 2.808 -11.643 1.00 93.50 98 LYS A N 1
ATOM 832 C CA . LYS A 1 98 ? 2.573 1.620 -12.240 1.00 93.50 98 LYS A CA 1
ATOM 833 C C . LYS A 1 98 ? 3.442 2.018 -13.428 1.00 93.50 98 LYS A C 1
ATOM 835 O O . LYS A 1 98 ? 4.601 1.616 -13.506 1.00 93.50 98 LYS A O 1
ATOM 840 N N . GLU A 1 99 ? 2.898 2.825 -14.332 1.00 92.94 99 GLU A N 1
ATOM 841 C CA . GLU A 1 99 ? 3.620 3.310 -15.506 1.00 92.94 99 GLU A CA 1
ATOM 842 C C . GLU A 1 99 ? 4.839 4.144 -15.109 1.00 92.94 99 GLU A C 1
ATOM 844 O O . GLU A 1 99 ? 5.915 3.891 -15.632 1.00 92.94 99 GLU A O 1
ATOM 849 N N . GLU A 1 100 ? 4.732 5.051 -14.136 1.00 92.81 100 GLU A N 1
ATOM 850 C CA . GLU A 1 100 ? 5.866 5.844 -13.645 1.00 92.81 100 GLU A CA 1
ATOM 851 C C . GLU A 1 100 ? 6.958 4.968 -13.015 1.00 92.81 100 GLU A C 1
ATOM 853 O O . GLU A 1 100 ? 8.150 5.138 -13.306 1.00 92.81 100 GLU A O 1
ATOM 858 N N . LEU A 1 101 ? 6.559 3.994 -12.188 1.00 92.00 101 LEU A N 1
ATOM 859 C CA . LEU A 1 101 ? 7.489 3.067 -11.556 1.00 92.00 101 LEU A CA 1
ATOM 860 C C . LEU A 1 101 ? 8.298 2.310 -12.604 1.00 92.00 101 LEU A C 1
ATOM 862 O O . LEU A 1 101 ? 9.484 2.090 -12.388 1.00 92.00 101 LEU A O 1
ATOM 866 N N . PHE A 1 102 ? 7.707 1.920 -13.733 1.00 87.44 102 PHE A N 1
ATOM 867 C CA . PHE A 1 102 ? 8.423 1.197 -14.787 1.00 87.44 102 PHE A CA 1
ATOM 868 C C . PHE A 1 102 ? 9.079 2.124 -15.818 1.00 87.44 102 PHE A C 1
ATOM 870 O O . PHE A 1 102 ? 10.174 1.814 -16.273 1.00 87.44 102 PHE A O 1
ATOM 877 N N . ALA A 1 103 ? 8.526 3.301 -16.105 1.00 83.69 103 ALA A N 1
ATOM 878 C CA . ALA A 1 103 ? 9.103 4.285 -17.023 1.00 83.69 103 ALA A CA 1
ATOM 879 C C . ALA A 1 103 ? 10.440 4.841 -16.517 1.00 83.69 103 ALA A C 1
ATOM 881 O O . ALA A 1 103 ? 11.339 5.093 -17.315 1.00 83.69 103 ALA A O 1
ATOM 882 N N . SER A 1 104 ? 10.628 4.935 -15.195 1.00 62.38 104 SER A N 1
ATOM 883 C CA . SER A 1 104 ? 11.903 5.347 -14.590 1.00 62.38 104 SER A CA 1
ATOM 884 C C . SER A 1 104 ? 13.075 4.384 -14.873 1.00 62.38 104 SER A C 1
ATOM 886 O O . SER A 1 104 ? 14.189 4.654 -14.428 1.00 62.38 104 SER A O 1
ATOM 888 N N . THR A 1 105 ? 12.854 3.254 -15.565 1.00 54.62 105 THR A N 1
ATOM 889 C CA . THR A 1 105 ? 13.929 2.374 -16.065 1.00 54.62 105 THR A CA 1
ATOM 890 C C . THR A 1 105 ? 14.432 2.737 -17.460 1.00 54.62 105 THR A C 1
ATOM 892 O O . THR A 1 105 ? 15.479 2.235 -17.868 1.00 54.62 105 THR A O 1
ATOM 895 N N . ALA A 1 106 ? 13.705 3.565 -18.213 1.00 47.75 106 ALA A N 1
ATOM 896 C CA . ALA A 1 106 ? 14.196 4.027 -19.496 1.00 47.75 106 ALA A CA 1
ATOM 897 C C . ALA A 1 106 ? 15.280 5.076 -19.217 1.00 47.75 106 ALA A C 1
ATOM 899 O O . ALA A 1 106 ? 14.991 6.066 -18.535 1.00 47.75 106 ALA A O 1
ATOM 900 N N . PRO A 1 107 ? 16.524 4.912 -19.708 1.00 46.00 107 PRO A N 1
ATOM 901 C CA . PRO A 1 107 ? 17.417 6.052 -19.770 1.00 46.00 107 PRO A CA 1
ATOM 902 C C . PRO A 1 107 ? 16.664 7.125 -20.552 1.00 46.00 107 PRO A C 1
ATOM 904 O O . PRO A 1 107 ? 16.247 6.888 -21.687 1.00 46.00 107 PRO A O 1
ATOM 907 N N . ALA A 1 108 ? 16.442 8.285 -19.929 1.00 48.12 108 ALA A N 1
ATOM 908 C CA . ALA A 1 108 ? 16.005 9.456 -20.669 1.00 48.12 108 ALA A CA 1
ATOM 909 C C . ALA A 1 108 ? 16.917 9.545 -21.901 1.00 48.12 108 ALA A C 1
ATOM 911 O O . ALA A 1 108 ? 18.140 9.456 -21.717 1.00 48.12 108 ALA A O 1
ATOM 912 N N . PRO A 1 109 ? 16.391 9.652 -23.137 1.00 49.59 109 PRO A N 1
ATOM 913 C CA . PRO A 1 109 ? 17.259 9.930 -24.262 1.00 49.59 109 PRO A CA 1
ATOM 914 C C . PRO A 1 109 ? 17.987 11.217 -23.893 1.00 49.59 109 PRO A C 1
ATOM 916 O O . PRO A 1 109 ? 17.366 12.274 -23.755 1.00 49.59 109 PRO A O 1
ATOM 919 N N . ARG A 1 110 ? 19.295 11.107 -23.623 1.00 43.75 110 ARG A N 1
ATOM 920 C CA . ARG A 1 110 ? 20.157 12.267 -23.457 1.00 43.75 110 ARG A CA 1
ATOM 921 C C . ARG A 1 110 ? 20.002 13.026 -24.762 1.00 43.75 110 ARG A C 1
ATOM 923 O O . ARG A 1 110 ? 20.563 12.620 -25.774 1.00 43.75 110 ARG A O 1
ATOM 930 N N . LYS A 1 111 ? 19.226 14.107 -24.758 1.00 47.66 111 LYS A N 1
ATOM 931 C CA . LYS A 1 111 ? 19.414 15.152 -25.753 1.00 47.66 111 LYS A CA 1
ATOM 932 C C . LYS A 1 111 ? 20.770 15.766 -25.435 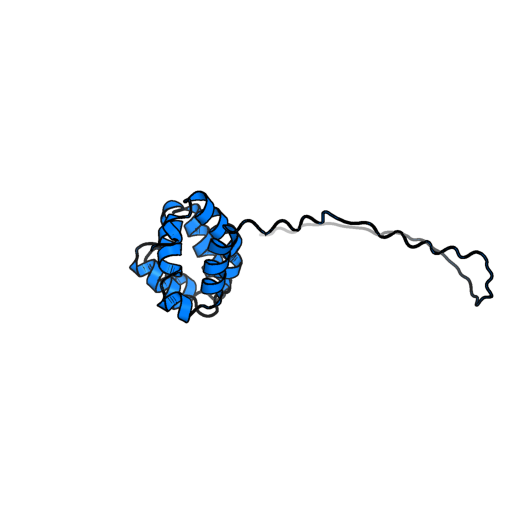1.00 47.66 111 LYS A C 1
ATOM 934 O O . LYS A 1 111 ? 20.874 16.684 -24.633 1.00 47.66 111 LYS A O 1
ATOM 939 N N . LEU A 1 112 ? 21.805 15.160 -26.001 1.00 52.75 112 LEU A N 1
ATOM 940 C CA . LEU A 1 112 ? 23.012 15.856 -26.398 1.00 52.75 112 LEU A CA 1
ATOM 941 C C . LEU A 1 112 ? 22.616 16.718 -27.602 1.00 52.75 112 LEU A C 1
ATOM 943 O O . LEU A 1 112 ? 22.116 16.162 -28.580 1.00 52.75 112 LEU A O 1
ATOM 947 N N . PRO A 1 113 ? 22.790 18.042 -27.563 1.00 44.59 113 PRO A N 1
ATOM 948 C CA . PRO A 1 113 ? 23.003 18.804 -28.772 1.00 44.59 113 PRO A CA 1
ATOM 949 C C . PRO A 1 113 ? 24.519 18.952 -28.971 1.00 44.59 113 PRO A C 1
ATOM 951 O O . PRO A 1 113 ? 25.144 19.860 -28.437 1.00 44.59 113 PRO A O 1
ATOM 954 N N . GLU A 1 114 ? 25.097 18.018 -29.716 1.00 43.12 114 GLU A N 1
ATOM 955 C CA . GLU A 1 114 ? 26.236 18.243 -30.618 1.00 43.12 114 GLU A CA 1
ATOM 956 C C . GLU A 1 114 ? 25.620 17.995 -32.001 1.00 43.12 114 GLU A C 1
ATOM 958 O O . GLU A 1 114 ? 24.877 17.027 -32.144 1.00 43.12 114 GLU A O 1
ATOM 963 N N . THR A 1 115 ? 25.734 18.795 -33.046 1.00 44.94 115 THR A N 1
ATOM 964 C CA . THR A 1 115 ? 26.518 19.962 -33.470 1.00 44.94 115 THR A CA 1
ATOM 965 C C . THR A 1 115 ? 25.542 20.803 -34.333 1.00 44.94 115 THR A C 1
ATOM 967 O O . THR A 1 115 ? 24.452 20.342 -34.655 1.00 44.94 115 THR A O 1
ATOM 970 N N . GLU A 1 116 ? 25.727 22.081 -34.654 1.00 43.44 116 GLU A N 1
ATOM 971 C CA . GLU A 1 116 ? 26.690 22.601 -35.625 1.00 43.44 116 GLU A CA 1
ATOM 972 C C . GLU A 1 116 ? 26.456 24.116 -35.773 1.00 43.44 116 GLU A C 1
ATOM 974 O O . GLU A 1 116 ? 25.346 24.621 -35.580 1.00 43.44 116 GLU A O 1
ATOM 979 N N . GLU A 1 117 ? 27.528 24.823 -36.114 1.00 47.25 117 GLU A N 1
ATOM 980 C CA . GLU A 1 117 ? 27.585 26.240 -36.464 1.00 47.25 117 GLU A CA 1
ATOM 981 C C . GLU A 1 117 ? 26.457 26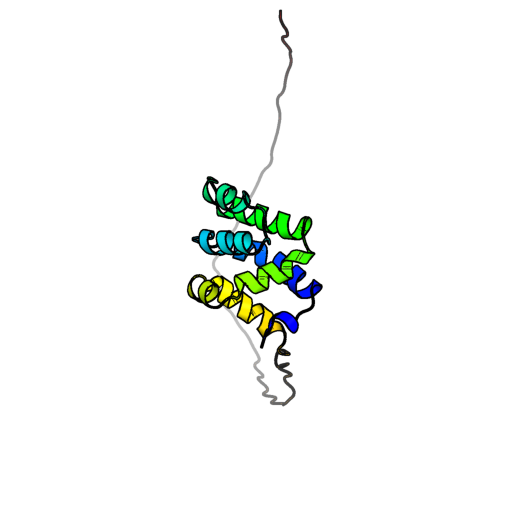.726 -37.385 1.00 47.25 117 GLU A C 1
ATOM 983 O O . GLU A 1 117 ? 26.220 26.174 -38.457 1.00 47.25 117 GLU A O 1
ATOM 988 N N . LYS A 1 118 ? 25.923 27.911 -37.072 1.00 40.09 118 LYS A N 1
ATOM 989 C CA . LYS A 1 118 ? 25.883 28.983 -38.072 1.00 40.09 118 LYS A CA 1
ATOM 990 C C . LYS A 1 118 ? 25.972 30.344 -37.391 1.00 40.09 118 LYS A C 1
ATOM 992 O O . LYS A 1 118 ? 25.046 30.806 -36.730 1.00 40.09 118 LYS A O 1
ATOM 997 N N . VAL A 1 119 ? 27.131 30.963 -37.571 1.00 42.69 119 VAL A N 1
ATOM 998 C CA . VAL A 1 119 ? 27.359 32.398 -37.434 1.00 42.69 119 VAL A CA 1
ATOM 999 C C . VAL A 1 119 ? 26.389 33.167 -38.335 1.00 42.69 119 VAL A C 1
ATOM 1001 O O . VAL A 1 119 ? 26.365 32.956 -39.544 1.00 42.69 119 VAL A O 1
ATOM 1004 N N . GLU A 1 120 ? 25.623 34.094 -37.765 1.00 40.44 120 GLU A N 1
ATOM 1005 C CA . GLU A 1 120 ? 25.094 35.222 -38.529 1.00 40.44 120 GLU A CA 1
ATOM 1006 C C . GLU A 1 120 ? 25.183 36.500 -37.692 1.00 40.44 120 GLU A C 1
ATOM 1008 O O . GLU A 1 120 ? 24.526 36.700 -36.671 1.00 40.44 120 GLU A O 1
ATOM 1013 N N . GLU A 1 121 ? 26.125 37.319 -38.139 1.00 43.00 121 GLU A N 1
ATOM 1014 C CA . GLU A 1 121 ? 26.469 38.661 -37.717 1.00 43.00 121 GLU A CA 1
ATOM 1015 C C . GLU A 1 121 ? 25.264 39.599 -37.877 1.00 43.00 121 GLU A C 1
ATOM 1017 O O . GLU A 1 121 ? 24.747 39.762 -38.978 1.00 43.00 121 GLU A O 1
ATOM 1022 N N . PHE A 1 122 ? 24.844 40.272 -36.802 1.00 33.47 122 PHE A N 1
ATOM 1023 C CA . PHE A 1 122 ? 24.023 41.478 -36.922 1.00 33.47 122 PHE A CA 1
ATOM 1024 C C . PHE A 1 122 ? 24.657 42.637 -36.161 1.00 33.47 122 PHE A C 1
ATOM 1026 O O . PHE A 1 122 ? 24.537 42.817 -34.950 1.00 33.47 122 PHE A O 1
ATOM 1033 N N . LYS A 1 123 ? 25.364 43.432 -36.954 1.00 42.81 123 LYS A N 1
ATOM 1034 C CA . LYS A 1 123 ? 25.881 44.759 -36.658 1.00 42.81 123 LYS A CA 1
ATOM 1035 C C . LYS A 1 123 ? 24.715 45.747 -36.730 1.00 42.81 123 LYS A C 1
ATOM 1037 O O . LYS A 1 123 ? 24.078 45.860 -37.773 1.00 42.81 123 LYS A O 1
ATOM 1042 N N . SER A 1 124 ? 24.452 46.509 -35.671 1.00 39.44 124 SER A N 1
ATOM 1043 C CA . SER A 1 124 ? 23.725 47.781 -35.787 1.00 39.44 124 SER A CA 1
ATOM 1044 C C . SER A 1 124 ? 24.139 48.757 -34.691 1.00 39.44 124 SER A C 1
ATOM 1046 O O . SER A 1 124 ? 24.090 48.467 -33.499 1.00 39.44 124 SER A O 1
ATOM 1048 N N . LYS A 1 125 ? 24.613 49.908 -35.168 1.00 38.78 125 LYS A N 1
ATOM 1049 C CA . LYS A 1 125 ? 24.996 51.115 -34.443 1.00 38.78 125 LYS A CA 1
ATOM 1050 C C . LYS A 1 125 ? 23.774 52.034 -34.261 1.00 38.78 125 LYS A C 1
ATOM 1052 O O . LYS A 1 125 ? 22.908 52.057 -35.124 1.00 38.78 125 LYS A O 1
ATOM 1057 N N . GLU A 1 126 ? 23.858 52.855 -33.209 1.00 32.16 126 GLU A N 1
ATOM 1058 C CA . GLU A 1 126 ? 23.319 54.227 -33.054 1.00 32.16 126 GLU A CA 1
ATOM 1059 C C . GLU A 1 126 ? 21.808 54.467 -32.774 1.00 32.16 126 GLU A C 1
ATOM 1061 O O . GLU A 1 126 ? 20.956 54.251 -33.622 1.00 32.16 126 GLU A O 1
ATOM 1066 N N . GLN A 1 127 ? 21.545 54.916 -31.522 1.00 39.59 127 GLN A N 1
ATOM 1067 C CA . GLN A 1 127 ? 20.784 56.092 -30.985 1.00 39.59 127 GLN A CA 1
ATOM 1068 C C . GLN A 1 127 ? 19.754 56.862 -31.866 1.00 39.59 127 GLN A C 1
ATOM 1070 O O . GLN A 1 127 ? 19.851 56.758 -33.081 1.00 39.59 127 GLN A O 1
ATOM 1075 N N . PRO A 1 128 ? 18.864 57.765 -31.341 1.00 40.12 128 PRO A N 1
ATOM 1076 C CA . PRO A 1 128 ? 18.620 58.282 -29.967 1.00 40.12 128 PRO A CA 1
ATOM 1077 C C . PRO A 1 128 ? 17.117 58.267 -29.516 1.00 40.12 128 PRO A C 1
ATOM 1079 O O . PRO A 1 128 ? 16.241 57.801 -30.235 1.00 40.12 128 PRO A O 1
ATOM 1082 N N . GLY A 1 129 ? 16.811 58.764 -28.299 1.00 33.22 129 GLY A N 1
ATOM 1083 C CA . GLY A 1 129 ? 15.449 58.872 -27.707 1.00 33.22 129 GLY A CA 1
ATOM 1084 C C . GLY A 1 129 ? 14.508 59.913 -28.358 1.00 33.22 129 GLY A C 1
ATOM 1085 O O . GLY A 1 129 ? 14.913 60.561 -29.322 1.00 33.22 129 GLY A O 1
ATOM 1086 N N . PRO A 1 130 ? 13.271 60.134 -27.833 1.00 45.09 130 PRO A N 1
ATOM 1087 C CA . PRO A 1 130 ? 13.118 61.121 -26.747 1.00 45.09 130 PRO A CA 1
ATOM 1088 C C . PRO A 1 130 ? 11.942 60.946 -25.735 1.00 45.09 130 PRO A C 1
ATOM 1090 O O . PRO A 1 130 ? 10.885 60.396 -26.016 1.00 45.09 130 PRO A O 1
ATOM 1093 N N . SER A 1 131 ? 12.164 61.561 -24.566 1.00 39.81 131 SER A N 1
ATOM 1094 C CA . SER A 1 131 ? 11.281 62.393 -23.716 1.00 39.81 131 SER A CA 1
ATOM 1095 C C . SER A 1 131 ? 9.996 61.916 -22.991 1.00 39.81 131 SER A C 1
ATOM 1097 O O . SER A 1 131 ? 8.906 61.874 -23.544 1.00 39.81 131 SER A O 1
ATOM 1099 N N . ILE A 1 132 ? 10.152 61.806 -21.658 1.00 43.03 132 ILE A N 1
ATOM 1100 C CA . ILE A 1 132 ? 9.483 62.528 -20.534 1.00 43.03 132 ILE A CA 1
ATOM 1101 C C . ILE A 1 132 ? 7.940 62.543 -20.381 1.00 43.03 132 ILE A C 1
ATOM 1103 O O . ILE A 1 132 ? 7.248 63.250 -21.105 1.00 43.03 132 ILE A O 1
ATOM 1107 N N . LYS A 1 133 ? 7.467 62.016 -19.228 1.00 41.22 133 LYS A N 1
ATOM 1108 C CA . LYS A 1 133 ? 6.574 62.677 -18.225 1.00 41.22 133 LYS A CA 1
ATOM 1109 C C . LYS A 1 133 ? 6.970 62.175 -16.811 1.00 41.22 133 LYS A C 1
ATOM 1111 O O . LYS A 1 133 ? 6.932 60.976 -16.581 1.00 41.22 133 LYS A O 1
ATOM 1116 N N . MET A 1 134 ? 7.623 62.961 -15.934 1.00 35.16 134 MET A N 1
ATOM 1117 C CA . MET A 1 134 ? 7.064 63.849 -14.874 1.00 35.16 134 MET A CA 1
ATOM 1118 C C . MET A 1 134 ? 5.902 63.195 -14.080 1.00 35.16 134 MET A C 1
ATOM 1120 O O . MET A 1 134 ? 4.923 62.818 -14.705 1.00 35.16 134 MET A O 1
ATOM 1124 N N . LYS A 1 135 ? 5.873 63.033 -12.739 1.00 39.00 135 LYS A N 1
ATOM 1125 C CA . LYS A 1 135 ? 6.276 63.890 -11.595 1.00 39.00 135 LYS A CA 1
ATOM 1126 C C . LYS A 1 135 ? 6.542 63.059 -10.303 1.00 39.00 135 LYS A C 1
ATOM 1128 O O . LYS A 1 135 ? 5.703 62.254 -9.936 1.00 39.00 135 LYS A O 1
ATOM 1133 N N . ALA A 1 136 ? 7.708 63.274 -9.675 1.00 42.12 136 ALA A N 1
ATOM 1134 C CA . ALA A 1 136 ? 8.032 63.795 -8.317 1.00 42.12 136 ALA A CA 1
ATOM 1135 C C . ALA A 1 136 ? 7.084 63.585 -7.069 1.00 42.12 136 ALA A C 1
ATOM 1137 O O . ALA A 1 136 ? 5.930 63.221 -7.234 1.00 42.12 136 ALA A O 1
ATOM 1138 N N . PRO A 1 137 ? 7.519 63.886 -5.810 1.00 46.62 137 PRO A N 1
ATOM 1139 C CA . PRO A 1 137 ? 7.932 62.913 -4.772 1.00 46.62 137 PRO A CA 1
ATOM 1140 C C . PRO A 1 137 ? 7.348 63.220 -3.351 1.00 46.62 137 PRO A C 1
ATOM 1142 O O . PRO A 1 137 ? 6.473 64.069 -3.228 1.00 46.62 137 PRO A O 1
ATOM 1145 N N . GLN A 1 138 ? 7.958 62.638 -2.293 1.00 39.31 138 GLN A N 1
ATOM 1146 C CA . GLN A 1 138 ? 7.986 63.075 -0.865 1.00 39.31 138 GLN A CA 1
ATOM 1147 C C . GLN A 1 138 ? 6.853 62.553 0.047 1.00 39.31 138 GLN A C 1
ATOM 1149 O O . GLN A 1 138 ? 5.716 62.475 -0.381 1.00 39.31 138 GLN A O 1
ATOM 1154 N N . LYS A 1 139 ? 7.022 62.250 1.343 1.00 38.53 139 LYS A N 1
ATOM 1155 C CA . LYS A 1 139 ? 8.137 62.001 2.287 1.00 38.53 139 LYS A CA 1
ATOM 1156 C C . LYS A 1 139 ? 7.475 61.805 3.669 1.00 38.53 139 LYS A C 1
ATOM 1158 O O . LYS A 1 139 ? 6.439 62.409 3.907 1.00 38.53 139 LYS A O 1
ATOM 1163 N N . GLU A 1 140 ? 8.196 61.149 4.588 1.00 38.09 140 GLU A N 1
ATOM 1164 C CA . GLU A 1 140 ? 8.148 61.376 6.056 1.00 38.09 140 GLU A CA 1
ATOM 1165 C C . GLU A 1 140 ? 6.867 60.910 6.803 1.00 38.09 140 GLU A C 1
ATOM 1167 O O . GLU A 1 140 ? 5.776 60.944 6.270 1.00 38.09 140 GLU A O 1
ATOM 1172 N N . LYS A 1 141 ? 6.867 60.448 8.063 1.00 39.84 141 LYS A N 1
ATOM 1173 C CA . LYS A 1 141 ? 7.881 60.274 9.118 1.00 39.84 141 LYS A CA 1
ATOM 1174 C C . LYS A 1 141 ? 7.265 59.432 10.261 1.00 39.84 141 LYS A C 1
ATOM 1176 O O . LYS A 1 141 ? 6.111 59.625 10.606 1.00 39.84 141 LYS A O 1
ATOM 1181 N N . LYS A 1 142 ? 8.099 58.572 10.861 1.00 38.94 142 LYS A N 1
ATOM 1182 C CA . LYS A 1 142 ? 8.303 58.283 12.307 1.00 38.94 142 LYS A CA 1
ATOM 1183 C C . LYS A 1 142 ? 7.115 58.355 13.308 1.00 38.94 142 LYS A C 1
ATOM 1185 O O . LYS A 1 142 ? 6.616 59.438 13.569 1.00 38.94 142 LYS A O 1
ATOM 1190 N N . ASN A 1 143 ? 6.831 57.201 13.952 1.00 39.94 143 ASN A N 1
ATOM 1191 C CA . ASN A 1 143 ? 6.925 56.826 15.403 1.00 39.94 143 ASN A CA 1
ATOM 1192 C C . ASN A 1 143 ? 6.872 57.955 16.480 1.00 39.94 143 ASN A C 1
ATOM 1194 O O . ASN A 1 143 ? 7.379 59.024 16.155 1.00 39.94 143 ASN A O 1
ATOM 1198 N N . PRO A 1 144 ? 6.535 57.747 17.796 1.00 53.94 144 PRO A N 1
ATOM 1199 C CA . PRO A 1 144 ? 6.421 56.492 18.588 1.00 53.94 144 PRO A CA 1
ATOM 1200 C C . PRO A 1 144 ? 5.393 56.487 19.787 1.00 53.94 144 PRO A C 1
ATOM 1202 O O . PRO A 1 144 ? 4.719 57.469 20.060 1.00 53.94 144 PRO A O 1
ATOM 1205 N N . ARG A 1 145 ? 5.435 55.411 20.608 1.00 38.25 145 ARG A N 1
ATOM 1206 C CA . ARG A 1 145 ? 5.487 55.406 22.108 1.00 38.25 145 ARG A CA 1
ATOM 1207 C C . ARG A 1 145 ? 4.224 55.082 22.961 1.00 38.25 145 ARG A C 1
ATOM 1209 O O . ARG A 1 145 ? 3.391 55.934 23.208 1.00 38.25 145 ARG A O 1
ATOM 1216 N N . LYS A 1 146 ? 4.288 53.875 23.562 1.00 44.56 146 LYS A N 1
ATOM 1217 C CA . LYS A 1 146 ? 4.044 53.426 24.968 1.00 44.56 146 LYS A CA 1
ATOM 1218 C C . LYS A 1 146 ? 2.793 53.865 25.756 1.00 44.56 146 LYS A C 1
ATOM 1220 O O . LYS A 1 146 ? 2.581 55.052 25.956 1.00 44.56 146 LYS A O 1
ATOM 1225 N N . GLN A 1 147 ? 2.195 52.879 26.443 1.00 46.28 147 GLN A N 1
ATOM 1226 C CA . GLN A 1 147 ? 1.945 52.778 27.906 1.00 46.28 147 GLN A CA 1
ATOM 1227 C C . GLN A 1 147 ? 1.176 51.458 28.184 1.00 46.28 147 GLN A C 1
ATOM 1229 O O . GLN A 1 147 ? 0.539 50.966 27.264 1.00 46.28 147 GLN A O 1
ATOM 1234 N N . ALA A 1 148 ? 1.071 50.837 29.362 1.00 41.00 148 ALA A N 1
ATOM 1235 C CA . ALA A 1 148 ? 1.877 50.601 30.571 1.00 41.00 148 ALA A CA 1
ATOM 1236 C C . ALA A 1 148 ? 0.900 49.994 31.621 1.00 41.00 148 ALA A C 1
ATOM 1238 O O . ALA A 1 148 ? -0.180 50.548 31.784 1.00 41.00 148 ALA A O 1
ATOM 1239 N N . GLY A 1 149 ? 1.298 48.930 32.344 1.00 35.06 149 GLY A N 1
ATOM 1240 C CA . GLY A 1 149 ? 0.686 48.426 33.606 1.00 35.06 149 GLY A CA 1
ATOM 1241 C C . GLY A 1 149 ? -0.570 47.538 33.472 1.00 35.06 149 GLY A C 1
ATOM 1242 O O . GLY A 1 149 ? -1.387 47.785 32.600 1.00 35.06 149 GLY A O 1
ATOM 1243 N N . GLY A 1 150 ? -0.835 46.492 34.269 1.00 35.69 150 GLY A N 1
ATOM 1244 C CA . GLY A 1 150 ? -0.179 45.829 35.411 1.00 35.69 150 GLY A CA 1
ATOM 1245 C C . GLY A 1 150 ? -1.182 44.858 36.099 1.00 35.69 150 GLY A C 1
ATOM 1246 O O . GLY A 1 150 ? -2.366 45.159 36.071 1.00 35.69 150 GLY A O 1
ATOM 1247 N N . THR A 1 151 ? -0.697 43.722 36.655 1.00 44.03 151 THR A N 1
ATOM 1248 C CA . THR A 1 151 ? -1.019 43.075 37.977 1.00 44.03 151 THR A CA 1
ATOM 1249 C C . THR A 1 151 ? -2.513 42.881 38.400 1.00 44.03 151 THR A C 1
ATOM 1251 O O . THR A 1 151 ? -3.274 43.824 38.308 1.00 44.03 151 THR A O 1
ATOM 1254 N N . VAL A 1 152 ? -3.072 41.776 38.952 1.00 46.56 152 VAL A N 1
ATOM 1255 C CA . VAL A 1 152 ? -2.607 40.629 39.777 1.00 46.56 152 VAL A CA 1
ATOM 1256 C C . VAL A 1 152 ? -3.665 39.489 39.842 1.00 46.56 152 VAL A C 1
ATOM 1258 O O . VAL A 1 152 ? -4.823 39.695 39.497 1.00 46.56 152 VAL A O 1
ATOM 1261 N N . HIS A 1 153 ? -3.220 38.321 40.332 1.00 46.47 153 HIS A N 1
ATOM 1262 C CA . HIS A 1 153 ? -3.904 37.120 40.865 1.00 46.47 153 HIS A CA 1
ATOM 1263 C C . HIS A 1 153 ? -5.338 37.235 41.422 1.00 46.47 153 HIS A C 1
ATOM 1265 O O . HIS A 1 153 ? -5.646 38.212 42.094 1.00 46.47 153 HIS A O 1
ATOM 1271 N N . GLN A 1 154 ? -6.093 36.122 41.351 1.00 47.41 154 GLN A N 1
ATOM 1272 C CA . GLN A 1 154 ? -6.888 35.591 42.477 1.00 47.41 154 GLN A CA 1
ATOM 1273 C C . GLN A 1 154 ? -7.005 34.051 42.430 1.00 47.41 154 GLN A C 1
ATOM 1275 O O . GLN A 1 154 ? -7.341 33.467 41.403 1.00 47.41 154 GLN A O 1
ATOM 1280 N N . ILE A 1 155 ? -6.707 33.432 43.576 1.00 50.03 155 ILE A N 1
ATOM 1281 C CA . ILE A 1 155 ? -6.972 32.043 43.987 1.00 50.03 155 ILE A CA 1
ATOM 1282 C C . ILE A 1 155 ? -8.073 32.136 45.051 1.00 50.03 155 ILE A C 1
ATOM 1284 O O . ILE A 1 155 ? -7.970 33.029 45.891 1.00 50.03 155 ILE A O 1
ATOM 1288 N N . SER A 1 156 ? -9.068 31.242 45.055 1.00 46.34 156 SER A N 1
ATOM 1289 C CA . SER A 1 156 ? -9.917 30.873 46.216 1.00 46.34 156 SER A CA 1
ATOM 1290 C C . SER A 1 156 ? -10.945 29.804 45.805 1.00 46.34 156 SER A C 1
ATOM 1292 O O . SER A 1 156 ? -11.232 29.714 44.607 1.00 46.34 156 SER A O 1
ATOM 1294 N N . PRO A 1 157 ? -11.623 29.113 46.741 1.00 65.62 157 PRO A N 1
ATOM 1295 C CA . PRO A 1 157 ? -11.316 28.851 48.155 1.00 65.62 157 PRO A CA 1
ATOM 1296 C C . PRO A 1 157 ? -10.942 27.383 48.447 1.00 65.62 157 PRO A C 1
ATOM 1298 O O . PRO A 1 157 ? -11.232 26.500 47.609 1.00 65.62 157 PRO A O 1
#

Radius of gyration: 30.99 Å; chains: 1; bounding box: 43×75×87 Å